Protein AF-A0A925XI43-F1 (afdb_monomer_lite)

Radius of gyration: 12.64 Å; chains: 1; bounding box: 28×17×33 Å

pLDDT: mean 88.15, std 10.43, range [58.28, 95.94]

Secondary structure (DSSP, 8-state):
----SSS---------SS---SPPEEETTEEEEE-SS-EEEE-PPPP-

Sequence (48 aa):
MLEAGPEFKVLAENELDADTLTTPALLDGRLYFRTKTDLICIGSMARP

Foldseek 3Di:
DDDDDPDDDDPDDDDPVFAAPDDWDDDQNWTWTDGPPDIDIDDDRPDD

Structure (mmCIF, N/CA/C/O backbone):
data_AF-A0A925XI43-F1
#
_entry.id   AF-A0A925XI43-F1
#
loop_
_atom_site.group_PDB
_atom_site.id
_atom_site.type_symbol
_atom_site.label_atom_id
_atom_site.label_alt_id
_atom_site.label_comp_id
_atom_site.label_asym_id
_atom_site.label_entity_id
_atom_site.label_seq_id
_atom_site.pdbx_PDB_ins_code
_atom_site.Cartn_x
_atom_site.Cartn_y
_atom_site.Cartn_z
_atom_site.occupancy
_atom_site.B_iso_or_equiv
_atom_site.auth_seq_id
_atom_site.auth_comp_id
_atom_site.auth_asym_id
_atom_site.auth_atom_id
_atom_site.pdbx_PDB_model_num
ATOM 1 N N . MET A 1 1 ? 1.480 0.242 -8.967 1.00 60.78 1 MET A N 1
ATOM 2 C CA . MET A 1 1 ? 2.188 0.780 -10.148 1.00 60.78 1 MET A CA 1
ATOM 3 C C . MET A 1 1 ? 3.652 0.420 -9.978 1.00 60.78 1 MET A C 1
ATOM 5 O O . MET A 1 1 ? 4.168 0.638 -8.893 1.00 60.78 1 MET A O 1
ATOM 9 N N . LEU A 1 2 ? 4.263 -0.226 -10.968 1.00 69.19 2 LEU A N 1
ATOM 10 C CA . LEU A 1 2 ? 5.679 -0.603 -10.975 1.00 69.19 2 LEU A CA 1
ATOM 11 C C . LEU A 1 2 ? 6.278 0.002 -12.248 1.00 69.19 2 LEU A C 1
ATOM 13 O O . LEU A 1 2 ? 5.695 -0.152 -13.319 1.00 69.19 2 LEU A O 1
ATOM 17 N N . GLU A 1 3 ? 7.396 0.706 -12.130 1.00 81.44 3 GLU A N 1
ATOM 18 C CA . GLU A 1 3 ? 8.188 1.181 -13.264 1.00 81.44 3 GLU A CA 1
ATOM 19 C C . GLU A 1 3 ? 9.286 0.139 -13.465 1.00 81.44 3 GLU A C 1
ATOM 21 O O . GLU A 1 3 ? 10.122 -0.063 -12.588 1.00 81.44 3 GLU A O 1
ATOM 26 N N . ALA A 1 4 ? 9.207 -0.614 -14.564 1.00 86.25 4 ALA A N 1
ATOM 27 C CA . ALA A 1 4 ? 10.157 -1.682 -14.842 1.00 86.25 4 ALA A CA 1
ATOM 28 C C . ALA A 1 4 ? 11.473 -1.091 -15.363 1.00 86.25 4 ALA A C 1
ATOM 30 O O . ALA A 1 4 ? 11.477 -0.336 -16.333 1.00 86.25 4 ALA A O 1
ATOM 31 N N . GLY A 1 5 ? 12.589 -1.468 -14.746 1.00 89.94 5 GLY A N 1
ATOM 32 C CA . GLY A 1 5 ? 13.922 -1.017 -15.128 1.00 89.94 5 GLY A CA 1
ATOM 33 C C . GLY A 1 5 ? 14.992 -1.549 -14.172 1.00 89.94 5 GLY A C 1
ATOM 34 O O . GLY A 1 5 ? 14.655 -2.133 -13.142 1.00 89.94 5 GLY A O 1
ATOM 35 N N . PRO A 1 6 ? 16.283 -1.384 -14.506 1.00 94.06 6 PRO A N 1
ATOM 36 C CA . PRO A 1 6 ? 17.387 -1.808 -13.643 1.00 94.06 6 PRO A CA 1
ATOM 37 C C . PRO A 1 6 ? 17.594 -0.877 -12.438 1.00 94.06 6 PRO A C 1
ATOM 39 O O . PRO A 1 6 ? 18.307 -1.229 -11.502 1.00 94.06 6 PRO A O 1
ATOM 42 N N . GLU A 1 7 ? 16.991 0.311 -12.466 1.00 94.56 7 GLU A N 1
ATOM 43 C CA . GLU A 1 7 ? 17.124 1.334 -11.436 1.00 94.56 7 GLU A CA 1
ATOM 44 C C . GLU A 1 7 ? 15.951 1.274 -10.458 1.00 94.56 7 GLU A C 1
ATOM 46 O O . GLU A 1 7 ? 14.785 1.213 -10.850 1.00 94.56 7 GLU A O 1
ATOM 51 N N . PHE A 1 8 ? 16.263 1.322 -9.164 1.00 91.75 8 PHE A N 1
ATOM 52 C CA . PHE A 1 8 ? 15.246 1.487 -8.135 1.00 91.75 8 PHE A CA 1
ATOM 53 C C . PHE A 1 8 ? 14.741 2.932 -8.120 1.00 91.75 8 PHE A C 1
ATOM 55 O O . PHE A 1 8 ? 15.535 3.872 -8.042 1.00 91.75 8 PHE A O 1
ATOM 62 N N . LYS A 1 9 ? 13.416 3.103 -8.127 1.00 91.25 9 LYS A N 1
ATOM 63 C CA . LYS A 1 9 ? 12.763 4.412 -8.079 1.00 91.25 9 LYS A CA 1
ATOM 64 C C . LYS A 1 9 ? 11.509 4.374 -7.212 1.00 91.25 9 LYS A C 1
ATOM 66 O O . LYS A 1 9 ? 10.668 3.489 -7.355 1.00 91.25 9 LYS A O 1
ATOM 71 N N . VAL A 1 10 ? 11.368 5.375 -6.346 1.00 92.44 10 VAL A N 1
ATOM 72 C CA . VAL A 1 10 ? 10.138 5.612 -5.581 1.00 92.44 10 VAL A CA 1
ATOM 73 C C . VAL A 1 10 ? 9.109 6.268 -6.503 1.00 92.44 10 VAL A C 1
ATOM 75 O O . VAL A 1 10 ? 9.371 7.323 -7.075 1.00 92.44 10 VAL A O 1
ATOM 78 N N . LEU A 1 11 ? 7.951 5.628 -6.679 1.00 90.44 11 LEU A N 1
ATOM 79 C CA . LEU A 1 11 ? 6.888 6.107 -7.579 1.00 90.44 11 LEU A CA 1
ATOM 80 C C . LEU A 1 11 ? 5.802 6.893 -6.854 1.00 90.44 11 LEU A C 1
ATOM 82 O O . LEU A 1 11 ? 5.182 7.778 -7.437 1.00 90.44 11 LEU A O 1
ATOM 86 N N . ALA A 1 12 ? 5.545 6.522 -5.605 1.00 89.94 12 ALA A N 1
ATOM 87 C CA . ALA A 1 12 ? 4.558 7.139 -4.743 1.00 89.94 12 ALA A CA 1
ATOM 88 C C . ALA A 1 12 ? 4.879 6.795 -3.287 1.00 89.94 12 ALA A C 1
ATOM 90 O O . ALA A 1 12 ? 5.403 5.717 -2.999 1.00 89.94 12 ALA A O 1
ATOM 91 N N . GLU A 1 13 ? 4.501 7.698 -2.392 1.00 92.44 13 GLU A N 1
ATOM 92 C CA . GLU A 1 13 ? 4.468 7.487 -0.950 1.00 92.44 13 GLU A CA 1
ATOM 93 C C . GLU A 1 13 ? 3.057 7.826 -0.465 1.00 92.44 13 GLU A C 1
ATOM 95 O O . GLU A 1 13 ? 2.446 8.793 -0.926 1.00 92.44 13 GLU A O 1
ATOM 100 N N . ASN A 1 14 ? 2.514 6.997 0.424 1.00 89.00 14 ASN A N 1
ATOM 101 C CA . ASN A 1 14 ? 1.169 7.153 0.96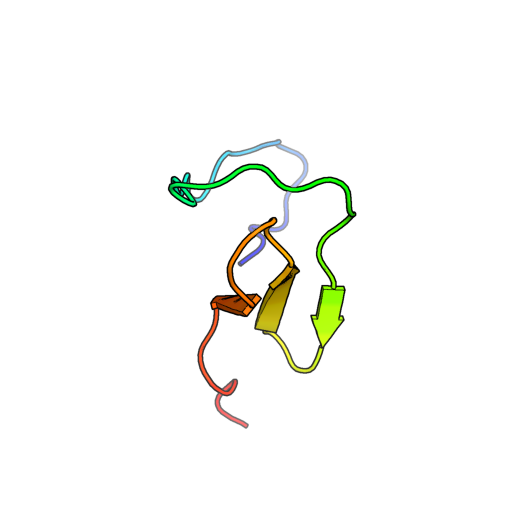1 1.00 89.00 14 ASN A CA 1
ATOM 102 C C . ASN A 1 14 ? 1.202 6.909 2.468 1.00 89.00 14 ASN A C 1
ATOM 104 O O . ASN A 1 14 ? 1.655 5.854 2.913 1.00 89.00 14 ASN A O 1
ATOM 108 N N . GLU A 1 15 ? 0.695 7.867 3.236 1.00 92.19 15 GLU A N 1
ATOM 109 C CA . GLU A 1 15 ? 0.445 7.691 4.663 1.00 92.19 15 GLU A CA 1
ATOM 110 C C . GLU A 1 15 ? -0.876 6.937 4.860 1.00 92.19 15 GLU A C 1
ATOM 112 O O . GLU A 1 15 ? -1.843 7.162 4.131 1.00 92.19 15 GLU A O 1
ATOM 117 N N . LEU A 1 16 ? -0.891 5.982 5.794 1.00 90.31 16 LEU A N 1
ATOM 118 C CA . LEU A 1 16 ? -2.049 5.114 6.046 1.00 90.31 16 LEU A CA 1
ATOM 119 C C . LEU A 1 16 ? -2.823 5.497 7.315 1.00 90.31 16 LEU A C 1
ATOM 121 O O . LEU A 1 16 ? -3.785 4.809 7.646 1.00 90.31 16 LEU A O 1
ATOM 125 N N . ASP A 1 17 ? -2.372 6.523 8.045 1.00 91.19 17 ASP A N 1
ATOM 126 C CA . ASP A 1 17 ? -2.929 7.016 9.319 1.00 91.19 17 ASP A CA 1
ATOM 127 C C . ASP A 1 17 ? -3.117 5.951 10.427 1.00 91.19 17 ASP A C 1
ATOM 129 O O . ASP A 1 17 ? -3.711 6.213 11.473 1.00 91.19 17 ASP A O 1
ATOM 133 N N . ALA A 1 18 ? -2.595 4.736 10.229 1.00 92.75 18 ALA A N 1
ATOM 134 C CA . ALA A 1 18 ? -2.688 3.617 11.156 1.00 92.75 18 ALA A CA 1
ATOM 135 C C . ALA A 1 18 ? -1.564 2.595 10.924 1.00 92.75 18 ALA A C 1
ATOM 137 O O . ALA A 1 18 ? -1.118 2.365 9.797 1.00 92.75 18 ALA A O 1
ATOM 138 N N . ASP A 1 19 ? -1.155 1.910 11.995 1.00 93.69 19 ASP A N 1
ATOM 139 C CA . ASP A 1 19 ? -0.152 0.846 11.911 1.00 93.69 19 ASP A CA 1
ATOM 140 C C . ASP A 1 19 ? -0.673 -0.380 11.143 1.00 93.69 19 ASP A C 1
ATOM 142 O O . ASP A 1 19 ? -1.839 -0.780 11.269 1.00 93.69 19 ASP A O 1
ATOM 146 N N . THR A 1 20 ? 0.238 -1.071 10.456 1.00 93.19 20 THR A N 1
ATOM 147 C CA . THR A 1 20 ? 0.014 -2.412 9.905 1.00 93.19 20 THR A CA 1
ATOM 148 C C . THR A 1 20 ? 1.004 -3.418 10.495 1.00 93.19 20 THR A C 1
ATOM 150 O O . THR A 1 20 ? 2.172 -3.113 10.714 1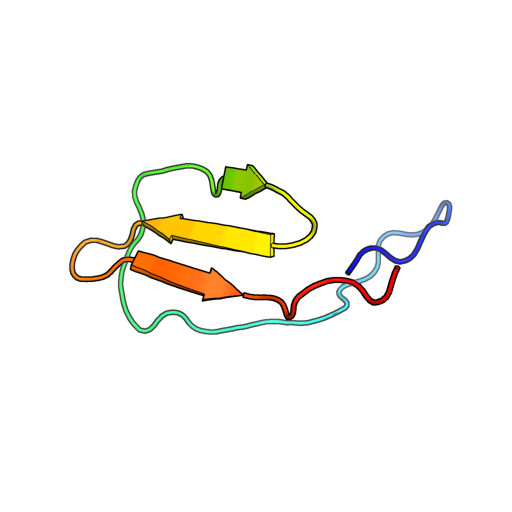.00 93.19 20 THR A O 1
ATOM 153 N N . LEU A 1 21 ? 0.522 -4.631 10.775 1.00 94.12 21 LEU A N 1
ATOM 154 C CA . LEU A 1 21 ? 1.328 -5.755 11.278 1.00 94.12 21 LEU A CA 1
ATOM 155 C C .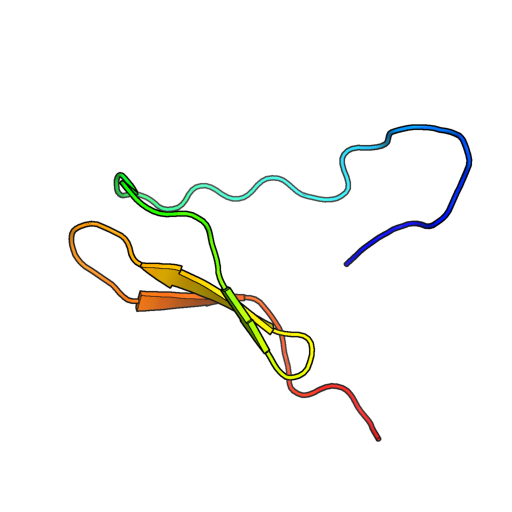 LEU A 1 21 ? 1.447 -6.880 10.241 1.00 94.12 21 LEU A C 1
ATOM 157 O O . LEU A 1 21 ? 1.821 -8.003 10.575 1.00 94.12 21 LEU A O 1
ATOM 161 N N . THR A 1 22 ? 1.067 -6.610 8.992 1.00 93.12 22 THR A N 1
ATOM 162 C CA . THR A 1 22 ? 0.986 -7.622 7.938 1.00 93.12 22 THR A CA 1
ATOM 163 C C . THR A 1 22 ? 1.519 -7.119 6.616 1.00 93.12 22 THR A C 1
ATOM 165 O O . THR A 1 22 ? 1.436 -5.933 6.312 1.00 93.12 22 THR A O 1
ATOM 168 N N . THR A 1 23 ? 2.004 -8.046 5.795 1.00 93.62 23 THR A N 1
ATOM 169 C CA . THR A 1 23 ? 2.324 -7.764 4.399 1.00 93.62 23 THR A CA 1
ATOM 170 C C . THR A 1 23 ? 1.048 -7.419 3.612 1.00 93.62 23 THR A C 1
ATOM 172 O O . THR A 1 23 ? 0.006 -8.043 3.838 1.00 93.62 23 THR A O 1
ATOM 175 N N . PRO A 1 24 ? 1.096 -6.443 2.687 1.00 93.50 24 PRO A N 1
ATOM 176 C CA . PRO A 1 24 ? -0.028 -6.145 1.800 1.00 93.50 24 PRO A CA 1
ATOM 177 C C . PRO A 1 24 ? -0.341 -7.321 0.867 1.00 93.50 24 PRO A C 1
ATOM 179 O O . PRO A 1 24 ? 0.558 -8.079 0.496 1.00 93.50 24 PRO A O 1
ATOM 182 N N . ALA A 1 25 ? -1.599 -7.446 0.440 1.00 95.06 25 ALA A N 1
ATOM 183 C CA . ALA A 1 25 ? -2.012 -8.425 -0.569 1.00 95.06 25 ALA A CA 1
ATOM 184 C C . ALA A 1 25 ? -2.187 -7.765 -1.944 1.00 95.06 25 ALA A C 1
ATOM 186 O O . ALA A 1 25 ? -2.702 -6.651 -2.032 1.00 95.06 25 ALA A O 1
ATOM 187 N N . LEU A 1 26 ? -1.796 -8.463 -3.013 1.00 91.25 26 LEU A N 1
ATOM 188 C CA . LEU A 1 26 ? -1.993 -8.035 -4.400 1.00 91.25 26 LEU A CA 1
ATOM 189 C C . LEU A 1 26 ? -3.018 -8.952 -5.079 1.00 91.25 26 LEU A C 1
ATOM 191 O O . LEU A 1 26 ? -2.790 -10.158 -5.169 1.00 91.25 26 LEU A O 1
ATOM 195 N N . LEU A 1 27 ? -4.119 -8.384 -5.573 1.00 90.94 27 LEU A N 1
ATOM 196 C CA . LEU A 1 27 ? -5.156 -9.108 -6.318 1.00 90.94 27 LEU A CA 1
ATOM 197 C C . LEU A 1 27 ? -5.774 -8.190 -7.378 1.00 90.94 27 LEU A C 1
ATOM 199 O O . LEU A 1 27 ? -6.118 -7.051 -7.073 1.00 90.94 27 LEU A O 1
ATOM 203 N N . ASP A 1 28 ? -5.901 -8.676 -8.615 1.00 89.81 28 ASP A N 1
ATOM 204 C CA . ASP A 1 28 ? -6.530 -7.970 -9.745 1.00 89.81 28 ASP A CA 1
ATOM 205 C C . ASP A 1 28 ? -6.034 -6.527 -9.946 1.00 89.81 28 ASP A C 1
ATOM 207 O O . ASP A 1 28 ? -6.803 -5.588 -10.154 1.00 89.81 28 ASP A O 1
ATOM 211 N N . GLY A 1 29 ? -4.716 -6.333 -9.837 1.00 87.44 29 GLY A N 1
ATOM 212 C CA . GLY A 1 29 ? -4.082 -5.020 -9.998 1.00 87.44 29 GLY A CA 1
ATOM 213 C C . GLY A 1 29 ? -4.297 -4.055 -8.827 1.00 87.44 29 GLY A C 1
ATOM 214 O O . GLY A 1 29 ? -3.954 -2.878 -8.943 1.00 87.44 29 GLY A O 1
ATOM 215 N N . ARG A 1 30 ? -4.831 -4.534 -7.698 1.00 90.38 30 ARG A N 1
ATOM 216 C CA . ARG A 1 30 ? -5.088 -3.747 -6.487 1.00 90.38 30 ARG A CA 1
ATOM 217 C C . ARG A 1 30 ? -4.244 -4.233 -5.323 1.00 90.38 30 ARG A C 1
ATOM 219 O O . ARG A 1 30 ? -4.043 -5.434 -5.148 1.00 90.38 30 ARG A O 1
ATOM 226 N N . LEU A 1 31 ? -3.798 -3.282 -4.512 1.00 92.69 31 LEU A N 1
ATOM 227 C CA . LEU A 1 31 ? -3.133 -3.543 -3.245 1.00 92.69 31 LEU A CA 1
ATOM 228 C C . LEU A 1 31 ? -4.120 -3.382 -2.094 1.00 92.69 31 LEU A C 1
ATOM 230 O O . LEU A 1 31 ? -4.860 -2.400 -2.039 1.00 92.69 31 LEU A O 1
ATOM 234 N N . TYR A 1 32 ? -4.083 -4.324 -1.162 1.00 94.19 32 TYR A N 1
ATOM 235 C CA . TYR A 1 32 ? -4.913 -4.329 0.032 1.00 94.19 32 TYR A CA 1
ATOM 236 C C . TYR A 1 32 ? -4.030 -4.273 1.272 1.00 94.19 32 TYR A C 1
ATOM 238 O O . TYR A 1 32 ? -3.165 -5.130 1.471 1.00 94.19 32 TYR A O 1
ATOM 246 N N . PHE A 1 33 ? -4.282 -3.278 2.114 1.00 95.62 33 PHE A N 1
ATOM 247 C CA . PHE A 1 33 ? -3.592 -3.069 3.378 1.00 95.62 33 PHE A CA 1
ATOM 248 C C . PHE A 1 33 ? -4.579 -3.282 4.516 1.00 95.62 33 PHE A C 1
ATOM 250 O O . PHE A 1 33 ? -5.547 -2.536 4.654 1.00 95.62 33 PHE A O 1
ATOM 257 N N . ARG A 1 34 ? -4.324 -4.296 5.344 1.00 95.94 34 ARG A N 1
ATOM 258 C CA . ARG A 1 34 ? -5.013 -4.445 6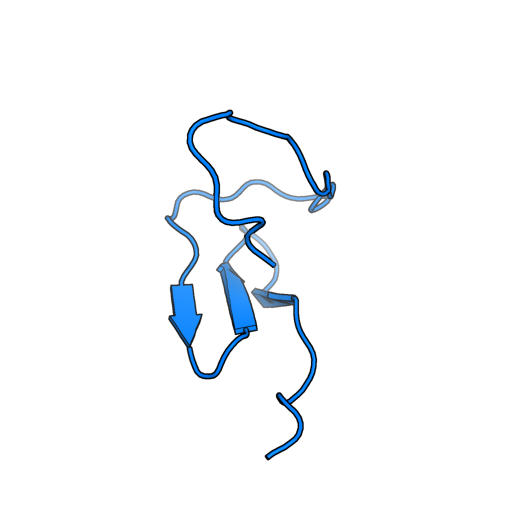.624 1.00 95.94 34 ARG A CA 1
ATOM 259 C C . ARG A 1 34 ? -4.256 -3.628 7.666 1.00 95.94 34 ARG A C 1
ATOM 261 O O . ARG A 1 34 ? -3.122 -3.974 8.017 1.00 95.94 34 ARG A O 1
ATOM 268 N N . THR A 1 35 ? -4.863 -2.547 8.133 1.00 95.06 35 THR A N 1
ATOM 269 C CA . THR A 1 35 ? -4.359 -1.777 9.273 1.00 95.06 35 THR A CA 1
ATOM 270 C C . THR A 1 35 ? -4.973 -2.328 10.564 1.00 95.06 35 THR A C 1
ATOM 272 O O . THR A 1 35 ? -5.717 -3.314 10.548 1.00 95.06 35 THR A O 1
ATOM 275 N N . LYS A 1 36 ? -4.642 -1.734 11.714 1.00 95.12 36 LYS A N 1
ATOM 276 C CA . LYS A 1 36 ? -5.303 -2.066 12.989 1.00 95.12 36 LYS A CA 1
ATOM 277 C C . LYS A 1 36 ? -6.805 -1.755 12.987 1.00 95.12 36 LYS A C 1
ATOM 279 O O . LYS A 1 36 ? -7.535 -2.387 13.746 1.00 95.12 36 LYS A O 1
ATOM 284 N N . THR A 1 37 ? -7.245 -0.792 12.182 1.00 95.50 37 THR A N 1
ATOM 285 C CA . THR A 1 37 ? -8.603 -0.231 12.232 1.00 95.50 37 THR A CA 1
ATOM 286 C C . THR A 1 37 ? -9.403 -0.484 10.960 1.00 95.50 37 THR A C 1
ATOM 288 O O . THR A 1 37 ? -10.617 -0.646 11.041 1.00 95.50 37 THR A O 1
ATOM 291 N N . ASP A 1 38 ? -8.739 -0.588 9.808 1.00 95.56 38 ASP A N 1
ATOM 292 C CA . ASP A 1 38 ? -9.379 -0.525 8.497 1.00 95.56 38 ASP A CA 1
ATOM 293 C C . ASP A 1 38 ? -8.763 -1.507 7.491 1.00 95.56 38 ASP A C 1
ATOM 295 O O . ASP A 1 38 ? -7.640 -2.004 7.635 1.00 95.56 38 ASP A O 1
ATOM 299 N N . LEU A 1 39 ? -9.514 -1.762 6.419 1.00 94.62 39 LEU A N 1
ATOM 300 C CA . LEU A 1 39 ? -9.005 -2.379 5.200 1.00 94.62 39 LEU A CA 1
ATOM 301 C C . LEU A 1 39 ? -8.966 -1.321 4.096 1.00 94.62 39 LEU A C 1
ATOM 303 O O . LEU A 1 39 ? -10.008 -0.883 3.612 1.00 94.62 39 LEU A O 1
ATOM 307 N N . ILE A 1 40 ? -7.762 -0.942 3.678 1.00 94.69 40 ILE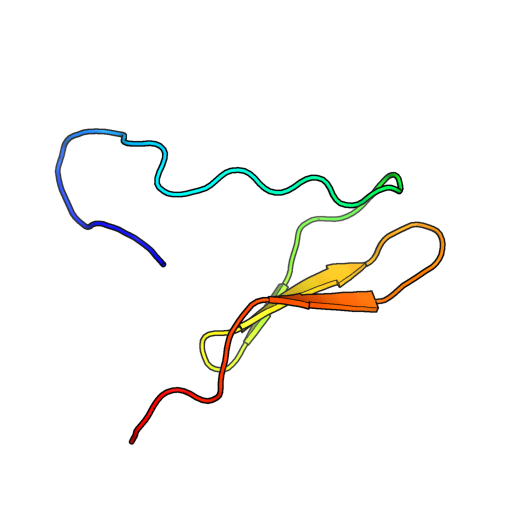 A N 1
ATOM 308 C CA . ILE A 1 40 ? -7.538 0.068 2.641 1.00 94.69 40 ILE A CA 1
ATOM 309 C C . ILE A 1 40 ? -7.252 -0.641 1.313 1.00 94.69 40 ILE A C 1
ATOM 311 O O . ILE A 1 40 ? -6.402 -1.529 1.247 1.00 94.69 40 ILE A O 1
ATOM 315 N N . CYS A 1 41 ? -7.943 -0.235 0.245 1.00 93.94 41 CYS A N 1
ATOM 316 C CA . CYS A 1 41 ? -7.717 -0.715 -1.121 1.00 93.94 41 CYS A CA 1
ATOM 317 C C . CYS A 1 41 ? -7.128 0.408 -1.981 1.00 93.94 41 CYS A C 1
ATOM 319 O O . CYS A 1 41 ? -7.776 1.434 -2.188 1.00 93.94 41 CYS A O 1
ATOM 321 N N . ILE A 1 42 ? -5.942 0.181 -2.546 1.00 92.00 42 ILE A N 1
ATOM 322 C CA . ILE A 1 42 ? -5.281 1.100 -3.478 1.00 92.00 42 ILE A CA 1
ATOM 323 C C . ILE A 1 42 ? -5.297 0.489 -4.880 1.00 92.00 42 ILE A C 1
ATOM 325 O O . ILE A 1 42 ? -4.750 -0.590 -5.113 1.00 92.00 42 ILE A O 1
ATOM 329 N N . GLY A 1 43 ? -5.909 1.206 -5.823 1.00 87.25 43 GLY A N 1
ATOM 330 C CA . GLY A 1 43 ? -6.013 0.815 -7.229 1.00 87.25 43 GLY A CA 1
ATOM 331 C C . GLY A 1 43 ? -7.443 0.899 -7.760 1.00 87.25 43 GLY A C 1
ATOM 332 O O . GLY A 1 43 ? -8.417 0.749 -7.022 1.00 87.25 43 GLY A O 1
ATOM 333 N N . SER A 1 44 ? -7.574 1.144 -9.060 1.00 80.19 44 SER A N 1
ATOM 334 C CA . SER A 1 44 ? -8.838 1.064 -9.798 1.00 80.19 44 SER A CA 1
ATOM 335 C C . SER A 1 44 ? -8.962 -0.297 -10.490 1.00 80.19 44 SER A C 1
ATOM 337 O O . SER A 1 44 ? -7.981 -1.032 -10.589 1.00 80.19 44 SER A O 1
ATOM 339 N N . MET A 1 45 ? -10.163 -0.672 -10.960 1.00 65.31 45 MET A N 1
ATOM 340 C CA . MET A 1 45 ? -10.251 -1.817 -11.876 1.00 65.31 45 MET A CA 1
ATOM 341 C C . MET A 1 45 ? -9.354 -1.518 -13.073 1.00 65.31 45 MET A C 1
ATOM 343 O O . MET A 1 45 ? -9.520 -0.474 -13.711 1.00 65.31 45 MET A O 1
ATOM 347 N N . ALA A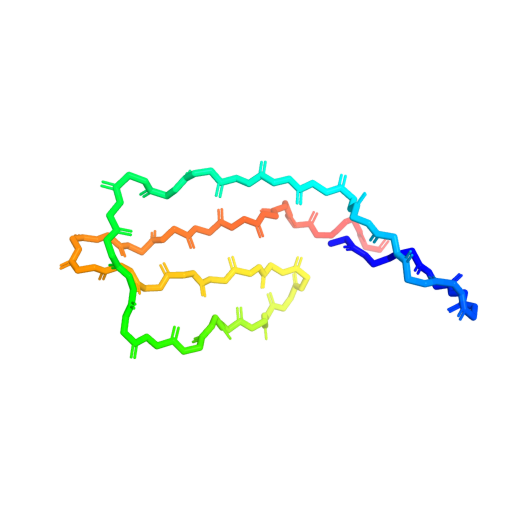 1 46 ? -8.402 -2.410 -13.346 1.00 58.97 46 ALA A N 1
ATOM 348 C CA . ALA A 1 46 ? -7.645 -2.346 -14.580 1.00 58.97 46 ALA A CA 1
ATOM 349 C C . ALA A 1 46 ? -8.646 -2.327 -15.744 1.00 58.97 46 ALA A C 1
ATOM 351 O O . ALA A 1 46 ? -9.602 -3.105 -15.776 1.00 58.97 46 ALA A O 1
ATOM 352 N N . ARG A 1 47 ? -8.465 -1.377 -16.665 1.00 60.38 47 ARG A N 1
ATOM 353 C CA . ARG A 1 47 ? -9.157 -1.399 -17.956 1.00 60.38 47 ARG A CA 1
ATOM 354 C C . ARG A 1 47 ? -8.798 -2.735 -18.642 1.00 60.38 47 ARG A C 1
ATOM 356 O O . ARG A 1 47 ? -7.650 -3.146 -18.464 1.00 60.38 47 ARG A O 1
ATOM 363 N N . PRO A 1 48 ? -9.747 -3.410 -19.325 1.00 58.28 48 PRO A N 1
ATOM 364 C CA . PRO A 1 48 ? -9.506 -4.718 -19.941 1.00 58.28 48 PRO A CA 1
ATOM 365 C C . PRO A 1 48 ? -8.285 -4.730 -20.861 1.00 58.28 48 PRO A C 1
ATOM 367 O O . PRO A 1 48 ? -7.991 -3.667 -21.460 1.00 58.28 48 PRO A O 1
#